Protein AF-A0AAV3FHV7-F1 (afdb_monomer_lite)

Organism: NCBI:txid883064

Structure (mmCIF, N/CA/C/O backbone):
data_AF-A0AAV3FHV7-F1
#
_entry.id   AF-A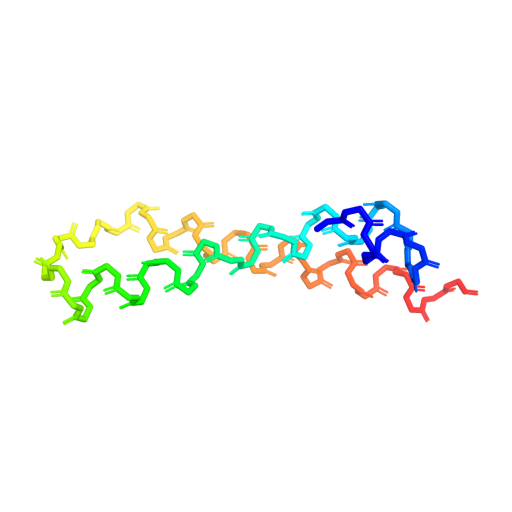0AAV3FHV7-F1
#
loop_
_atom_site.group_PDB
_atom_site.id
_atom_site.type_symbol
_atom_site.labe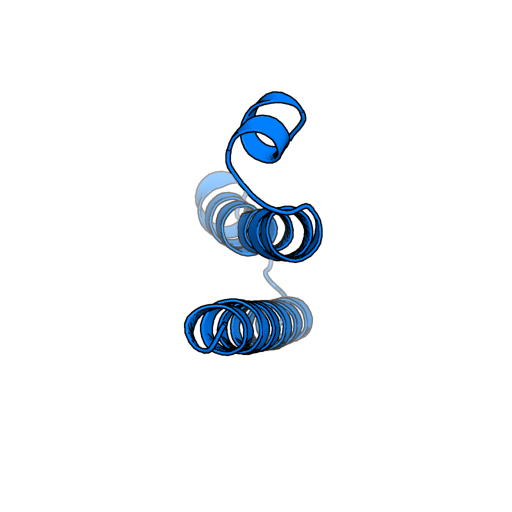l_atom_id
_atom_site.label_alt_id
_atom_site.label_comp_id
_atom_site.label_asym_id
_atom_site.label_entity_id
_atom_site.label_seq_id
_atom_site.pdbx_PDB_ins_code
_atom_site.Cartn_x
_atom_site.Cartn_y
_atom_site.Cartn_z
_atom_site.occupancy
_atom_site.B_iso_or_equiv
_atom_site.auth_seq_id
_atom_site.auth_comp_id
_atom_site.auth_asym_id
_atom_site.auth_atom_id
_atom_site.pdbx_PDB_model_num
ATOM 1 N N . MET A 1 1 ? 11.352 2.383 -2.220 1.00 72.12 1 MET A N 1
ATOM 2 C CA . MET A 1 1 ? 11.239 2.852 -3.620 1.00 72.12 1 MET A CA 1
ATOM 3 C C . MET A 1 1 ? 12.593 2.948 -4.322 1.00 72.12 1 MET A C 1
ATOM 5 O O . MET A 1 1 ? 12.770 2.225 -5.287 1.00 72.12 1 MET A O 1
ATOM 9 N N . ILE A 1 2 ? 13.550 3.760 -3.847 1.00 83.31 2 ILE A N 1
ATOM 10 C CA . ILE A 1 2 ? 14.825 4.014 -4.561 1.00 83.31 2 ILE A CA 1
ATOM 11 C C . ILE A 1 2 ? 15.582 2.724 -4.922 1.00 83.31 2 ILE A C 1
ATOM 13 O O . ILE A 1 2 ? 16.020 2.568 -6.055 1.00 83.31 2 ILE A O 1
ATOM 17 N N . LEU A 1 3 ? 15.677 1.764 -3.996 1.00 82.38 3 LEU A N 1
ATOM 18 C CA . LEU A 1 3 ? 16.339 0.485 -4.273 1.00 82.38 3 LEU A CA 1
ATOM 19 C C . LEU A 1 3 ? 15.562 -0.377 -5.284 1.00 82.38 3 LEU A C 1
ATOM 21 O O . LEU A 1 3 ? 16.171 -1.002 -6.139 1.00 82.38 3 LEU A O 1
ATOM 25 N N . ALA A 1 4 ? 14.228 -0.375 -5.222 1.00 78.69 4 ALA A N 1
ATOM 26 C CA . ALA A 1 4 ? 13.370 -1.173 -6.101 1.00 78.69 4 ALA A CA 1
ATOM 27 C C . ALA A 1 4 ? 13.375 -0.663 -7.554 1.00 78.69 4 ALA A C 1
ATOM 29 O O . ALA A 1 4 ? 13.301 -1.462 -8.480 1.00 78.69 4 ALA A O 1
ATOM 30 N N . LEU A 1 5 ? 13.557 0.649 -7.751 1.00 82.69 5 LEU A N 1
ATOM 31 C CA . LEU A 1 5 ? 13.753 1.256 -9.072 1.00 82.69 5 LEU A CA 1
ATOM 32 C C . LEU A 1 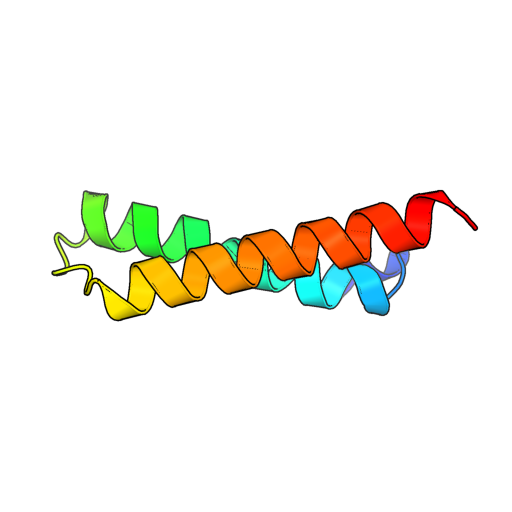5 ? 15.053 0.803 -9.756 1.00 82.69 5 LEU A C 1
ATOM 34 O O . LEU A 1 5 ? 15.152 0.886 -10.973 1.00 82.69 5 LEU A O 1
ATOM 38 N N . LYS A 1 6 ? 16.046 0.292 -9.009 1.00 80.81 6 LYS A N 1
ATOM 39 C CA . LYS A 1 6 ? 17.247 -0.306 -9.622 1.00 80.81 6 LYS A CA 1
ATOM 40 C C . LYS A 1 6 ? 16.973 -1.668 -10.272 1.00 80.81 6 LYS A C 1
ATOM 42 O O . LYS A 1 6 ? 17.804 -2.119 -11.050 1.00 80.81 6 LYS A O 1
ATOM 47 N N . PHE A 1 7 ? 15.862 -2.323 -9.932 1.00 78.81 7 PHE A N 1
ATOM 48 C CA . PHE A 1 7 ? 15.531 -3.684 -10.372 1.00 78.81 7 PHE A CA 1
ATOM 49 C C . PHE A 1 7 ? 14.291 -3.749 -11.272 1.00 78.81 7 PHE A C 1
ATOM 51 O O . PHE A 1 7 ? 13.925 -4.831 -11.721 1.00 78.81 7 PHE A O 1
ATOM 58 N N . GLY A 1 8 ? 13.632 -2.621 -11.533 1.00 77.00 8 GLY A N 1
ATOM 59 C CA . GLY A 1 8 ? 12.436 -2.585 -12.361 1.00 77.00 8 GLY A CA 1
ATOM 60 C C . GLY A 1 8 ? 12.068 -1.176 -12.794 1.00 77.00 8 GLY A C 1
ATOM 61 O O . GLY A 1 8 ? 12.448 -0.190 -12.162 1.00 77.00 8 GLY A O 1
ATOM 62 N N . ASP A 1 9 ? 11.302 -1.093 -13.876 1.00 79.88 9 ASP A N 1
ATOM 63 C CA . ASP A 1 9 ? 10.918 0.179 -14.471 1.00 79.88 9 ASP A CA 1
ATOM 64 C C . ASP A 1 9 ? 9.988 0.989 -13.576 1.00 79.88 9 ASP A C 1
ATOM 66 O O . ASP A 1 9 ? 9.061 0.470 -12.939 1.00 79.88 9 ASP A O 1
ATOM 70 N N . LEU A 1 10 ? 10.198 2.305 -13.600 1.00 81.12 10 LEU A N 1
ATOM 71 C CA . LEU A 1 10 ? 9.426 3.267 -12.822 1.00 81.12 10 LEU A CA 1
ATOM 72 C C . LEU A 1 10 ? 7.917 3.132 -13.095 1.00 81.12 10 LEU A C 1
ATOM 74 O O . LEU A 1 10 ? 7.121 3.206 -12.163 1.00 81.12 10 LEU A O 1
ATOM 78 N N . SER A 1 11 ? 7.544 2.805 -14.336 1.00 79.31 11 SER A N 1
ATOM 79 C CA . SER A 1 11 ? 6.164 2.576 -14.784 1.00 79.31 11 SER A CA 1
ATOM 80 C C . SER A 1 11 ? 5.445 1.405 -14.097 1.00 79.31 11 SER A C 1
ATOM 82 O O . SER A 1 11 ? 4.219 1.389 -14.079 1.00 79.31 11 SER A O 1
ATOM 84 N N . ILE A 1 12 ? 6.166 0.443 -13.509 1.00 80.44 12 ILE A N 1
ATOM 85 C CA . ILE A 1 12 ? 5.583 -0.691 -12.760 1.00 80.44 12 ILE A CA 1
ATOM 86 C C . ILE A 1 12 ? 5.719 -0.468 -11.260 1.00 80.44 12 ILE A C 1
ATOM 88 O O . ILE A 1 12 ? 4.804 -0.760 -10.493 1.00 80.44 12 ILE A O 1
ATOM 92 N N . ILE A 1 13 ? 6.874 0.046 -10.833 1.00 87.31 13 ILE A N 1
ATOM 93 C CA . ILE A 1 13 ? 7.184 0.228 -9.417 1.00 87.31 13 ILE A CA 1
ATOM 94 C C . ILE A 1 13 ? 6.232 1.253 -8.791 1.00 87.31 13 ILE A C 1
ATOM 96 O O . ILE A 1 13 ? 5.811 1.059 -7.652 1.00 87.31 13 ILE A O 1
ATOM 100 N N . HIS A 1 14 ? 5.852 2.309 -9.523 1.00 82.88 14 HIS A N 1
ATOM 101 C CA . HIS A 1 14 ? 4.908 3.317 -9.028 1.00 82.88 14 HIS A CA 1
ATOM 102 C C . HIS A 1 14 ? 3.522 2.717 -8.724 1.00 82.88 14 HIS A C 1
ATOM 104 O O . HIS A 1 14 ? 3.087 2.806 -7.574 1.00 82.88 14 HIS A O 1
ATOM 110 N N . PRO A 1 15 ? 2.848 2.046 -9.683 1.00 83.31 15 PRO A N 1
ATOM 111 C CA . PRO A 1 15 ? 1.571 1.379 -9.417 1.00 83.31 15 PRO A CA 1
ATOM 112 C C . PRO A 1 15 ? 1.675 0.270 -8.371 1.00 83.31 15 PRO A C 1
ATOM 114 O O . PRO A 1 15 ? 0.797 0.136 -7.520 1.00 83.31 15 PRO A O 1
ATOM 117 N N . LEU A 1 16 ? 2.769 -0.499 -8.376 1.00 83.88 16 LEU A N 1
ATOM 118 C CA . LEU A 1 16 ? 2.984 -1.554 -7.389 1.00 83.88 16 LEU A CA 1
ATOM 119 C C . LEU A 1 16 ? 3.029 -0.983 -5.966 1.00 83.88 16 LEU A C 1
ATOM 121 O O . LEU A 1 16 ? 2.509 -1.602 -5.038 1.00 83.88 16 LEU A O 1
ATOM 125 N N . MET A 1 17 ? 3.570 0.224 -5.796 1.00 85.06 17 MET A N 1
ATOM 126 C CA . MET A 1 17 ? 3.574 0.917 -4.512 1.00 85.06 17 MET A CA 1
ATOM 127 C C . MET A 1 17 ? 2.164 1.271 -4.031 1.00 85.06 17 MET A C 1
ATOM 129 O O . MET A 1 17 ? 1.905 1.187 -2.832 1.00 85.06 17 MET A O 1
ATOM 133 N N . CYS A 1 18 ? 1.233 1.600 -4.932 1.00 85.44 18 CYS A N 1
ATOM 134 C CA . CYS A 1 18 ? -0.164 1.868 -4.575 1.00 85.44 18 CYS A CA 1
ATOM 135 C C . CYS A 1 18 ? -0.851 0.643 -3.950 1.00 85.44 18 CYS A C 1
ATOM 137 O O . CYS A 1 18 ? -1.734 0.804 -3.115 1.00 85.44 18 CYS A O 1
ATOM 139 N N . THR A 1 19 ? -0.395 -0.576 -4.251 1.00 85.62 19 THR A N 1
ATOM 140 C CA . THR A 1 19 ? -0.869 -1.823 -3.615 1.00 85.62 19 THR A CA 1
ATOM 141 C C . THR A 1 19 ? -0.662 -1.829 -2.094 1.00 85.62 19 THR A C 1
ATOM 143 O O . THR A 1 19 ? -1.389 -2.510 -1.372 1.00 85.62 19 THR A O 1
ATOM 146 N N . SER A 1 20 ? 0.282 -1.037 -1.568 1.00 87.56 20 SER A N 1
ATOM 147 C CA . SER A 1 20 ? 0.482 -0.889 -0.118 1.00 87.56 20 SER A CA 1
ATOM 148 C C . SER A 1 20 ? -0.742 -0.314 0.608 1.00 87.56 20 SER A C 1
ATOM 150 O O . SER A 1 20 ? -0.951 -0.644 1.774 1.00 87.56 20 SER A O 1
ATOM 152 N N . TYR A 1 21 ? -1.609 0.444 -0.081 1.00 87.31 21 TYR A N 1
ATOM 153 C CA . TYR A 1 21 ? -2.884 0.912 0.479 1.00 87.31 21 TYR A CA 1
ATOM 154 C C . TYR A 1 21 ? -3.809 -0.236 0.883 1.00 87.31 21 TYR A C 1
ATOM 156 O O . TYR A 1 21 ? -4.549 -0.107 1.853 1.00 87.31 21 TYR A O 1
ATOM 164 N N . ILE A 1 22 ? -3.748 -1.372 0.185 1.00 88.44 22 ILE A N 1
ATOM 165 C CA . ILE A 1 22 ? -4.541 -2.561 0.517 1.00 88.44 22 ILE A CA 1
ATOM 166 C C . ILE A 1 22 ? -4.107 -3.098 1.881 1.00 88.44 22 ILE A C 1
ATOM 168 O O . ILE A 1 22 ? -4.936 -3.346 2.753 1.00 88.44 22 ILE A O 1
ATOM 172 N N . PHE A 1 23 ? -2.794 -3.213 2.090 1.00 88.94 23 PHE A N 1
ATOM 173 C CA . PHE A 1 23 ? -2.234 -3.631 3.371 1.00 88.94 23 PHE A CA 1
ATOM 174 C C . PHE A 1 23 ? -2.533 -2.617 4.472 1.00 88.94 23 PHE A C 1
ATOM 176 O O . PHE A 1 23 ? -2.898 -3.027 5.571 1.00 88.94 23 PHE A O 1
ATOM 183 N N . ALA A 1 24 ? -2.427 -1.317 4.192 1.00 89.50 24 ALA A N 1
ATOM 184 C CA . ALA A 1 24 ? -2.776 -0.274 5.151 1.00 89.50 24 ALA A CA 1
ATOM 185 C C . ALA A 1 24 ? -4.245 -0.374 5.583 1.00 89.50 24 ALA A C 1
ATOM 187 O O . ALA A 1 24 ? -4.534 -0.287 6.770 1.00 89.50 24 ALA A O 1
ATOM 188 N N . LEU A 1 25 ? -5.158 -0.641 4.647 1.00 88.25 25 LEU A N 1
ATOM 189 C CA . LEU A 1 25 ? -6.582 -0.780 4.933 1.00 88.25 25 LEU A CA 1
ATOM 190 C C . LEU A 1 25 ? -6.891 -2.034 5.770 1.00 88.25 25 LEU A C 1
ATOM 192 O O . LEU A 1 25 ? -7.644 -1.959 6.738 1.00 88.25 25 LEU A O 1
ATOM 196 N 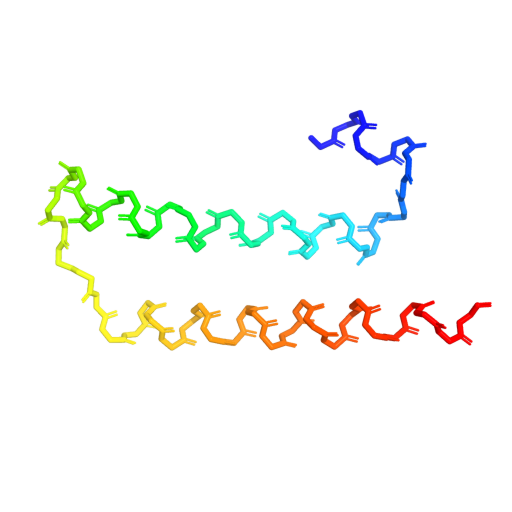N . ILE A 1 26 ? -6.262 -3.171 5.447 1.00 88.00 26 ILE A N 1
ATOM 197 C CA . ILE A 1 26 ? -6.382 -4.411 6.233 1.00 88.00 26 ILE A CA 1
ATOM 198 C C . ILE A 1 26 ? -5.853 -4.197 7.656 1.00 88.00 26 ILE A C 1
ATOM 200 O O . ILE A 1 26 ? -6.513 -4.567 8.626 1.00 88.00 26 ILE A O 1
ATOM 204 N N . ASN A 1 27 ? -4.679 -3.575 7.792 1.00 88.94 27 ASN A N 1
ATOM 205 C CA . ASN A 1 27 ? -4.084 -3.303 9.098 1.00 88.94 27 ASN A CA 1
ATOM 206 C C . ASN A 1 27 ? -4.893 -2.263 9.886 1.00 88.94 27 ASN A C 1
ATOM 208 O O . ASN A 1 27 ? -5.109 -2.457 11.076 1.00 88.94 27 ASN A O 1
ATOM 212 N N . GLY A 1 28 ? -5.401 -1.210 9.244 1.00 89.06 28 GLY A N 1
ATOM 213 C CA . GLY A 1 28 ? -6.258 -0.205 9.881 1.00 89.06 28 GLY A CA 1
ATOM 214 C C . GLY A 1 28 ? -7.568 -0.802 10.406 1.00 89.06 28 GLY A C 1
ATOM 215 O O . GLY A 1 28 ? -7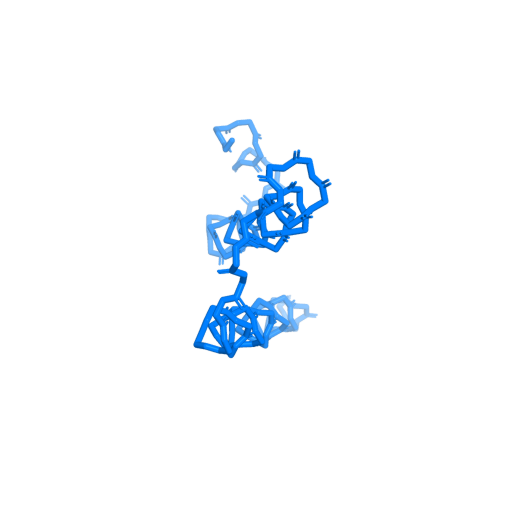.961 -0.548 11.544 1.00 89.06 28 GLY A O 1
ATOM 216 N N . GLY A 1 29 ? -8.198 -1.691 9.633 1.00 86.56 29 GLY A N 1
ATOM 217 C CA . GLY A 1 29 ? -9.394 -2.409 10.079 1.00 86.56 29 GLY A CA 1
ATOM 218 C C . GLY A 1 29 ? -9.119 -3.394 11.221 1.00 86.56 29 GLY A C 1
ATOM 219 O O . GLY A 1 29 ? -9.903 -3.473 12.165 1.00 86.56 29 GLY A O 1
ATOM 220 N N . LEU A 1 30 ? -8.001 -4.130 11.167 1.00 87.25 30 LEU A N 1
ATOM 221 C CA . LEU A 1 30 ? -7.689 -5.184 12.141 1.00 87.25 30 LEU A CA 1
ATOM 222 C C . LEU A 1 30 ? -7.086 -4.647 13.451 1.00 87.25 30 LEU A C 1
ATOM 224 O O . LEU A 1 30 ? -7.500 -5.070 14.529 1.00 87.25 30 LEU A O 1
ATOM 228 N N . PHE A 1 31 ? -6.112 -3.735 13.367 1.00 89.25 31 PHE A N 1
ATOM 229 C CA . PHE A 1 31 ? -5.381 -3.205 14.525 1.00 89.25 31 PHE A CA 1
ATOM 230 C C . PHE A 1 31 ? -6.011 -1.937 15.100 1.00 89.25 31 PHE A C 1
ATOM 232 O O . PHE A 1 31 ? -6.111 -1.818 16.320 1.00 89.25 31 PHE A O 1
ATOM 239 N N . LEU A 1 32 ? -6.430 -0.993 14.249 1.00 86.44 32 LEU A N 1
ATOM 240 C CA . LEU A 1 32 ? -6.968 0.301 14.693 1.00 86.44 32 LEU A CA 1
ATOM 241 C C . LEU A 1 32 ? -8.496 0.284 14.853 1.00 86.44 32 LEU A C 1
ATOM 243 O O . LEU A 1 32 ? -9.047 1.209 15.448 1.00 86.44 32 LEU A O 1
ATOM 247 N N . LYS A 1 33 ? -9.177 -0.780 14.387 1.00 83.81 33 LYS A N 1
ATOM 248 C CA . LYS A 1 33 ? -10.649 -0.903 14.370 1.00 83.81 33 LYS A CA 1
ATOM 249 C C . LYS A 1 33 ? -11.329 0.293 13.694 1.00 83.81 33 LYS A C 1
ATOM 251 O O . LYS A 1 33 ? -12.421 0.704 14.086 1.00 83.81 33 LYS A O 1
ATOM 256 N N . GLU A 1 34 ? -10.682 0.860 12.681 1.00 84.50 34 GLU A N 1
ATOM 257 C CA . GLU A 1 34 ? -11.262 1.956 11.914 1.00 84.50 34 GLU A CA 1
ATOM 258 C C . GLU A 1 34 ? -12.470 1.485 11.100 1.00 84.50 34 GLU A C 1
ATOM 260 O O . GLU A 1 34 ? -12.495 0.383 10.545 1.00 84.50 34 GLU A O 1
ATOM 265 N N . HIS A 1 35 ? -13.482 2.348 11.013 1.00 83.75 35 HIS A N 1
ATOM 266 C CA . HIS A 1 35 ? -14.640 2.113 10.163 1.00 83.75 35 HIS A CA 1
ATOM 267 C C . HIS A 1 35 ? -14.241 2.274 8.697 1.00 83.75 35 HIS A C 1
ATOM 269 O O . HIS A 1 35 ? -14.180 3.379 8.159 1.00 83.75 35 HIS A O 1
ATOM 275 N N . ILE A 1 36 ? -13.991 1.140 8.051 1.00 84.44 36 ILE A N 1
ATOM 276 C CA . ILE A 1 36 ? -13.705 1.060 6.623 1.00 84.44 36 ILE A CA 1
ATOM 277 C C . ILE A 1 36 ? -14.971 1.454 5.854 1.00 84.44 36 ILE A C 1
ATOM 279 O O . ILE A 1 36 ? -16.000 0.779 5.933 1.00 84.44 36 ILE A O 1
ATOM 283 N N . SER A 1 37 ? -14.905 2.546 5.096 1.00 88.94 37 SER A N 1
ATOM 284 C CA . SER A 1 37 ? -16.020 2.986 4.255 1.00 88.94 37 SER A CA 1
ATOM 285 C C . SER A 1 37 ? -16.103 2.157 2.971 1.00 88.94 37 SER A C 1
ATOM 287 O O . SER A 1 37 ? -15.082 1.810 2.373 1.00 88.94 37 SER A O 1
ATOM 289 N N . LEU A 1 38 ? -17.323 1.915 2.478 1.00 88.50 38 LEU A N 1
ATOM 290 C CA . LEU A 1 38 ? -17.563 1.269 1.178 1.00 88.50 38 LEU A CA 1
ATOM 291 C C . LEU A 1 38 ? -16.835 1.980 0.024 1.00 88.50 38 LEU A C 1
ATOM 293 O O . LEU A 1 38 ? -16.393 1.336 -0.924 1.00 88.50 38 LEU A O 1
ATOM 297 N N . VAL A 1 39 ? -16.651 3.300 0.124 1.00 90.62 39 VAL A N 1
ATOM 298 C CA . VAL A 1 39 ? -15.915 4.091 -0.875 1.00 90.62 39 VAL A CA 1
ATOM 299 C C . VAL A 1 39 ? -14.431 3.710 -0.909 1.00 90.62 39 VAL A C 1
ATOM 301 O O . VAL A 1 39 ? -13.848 3.608 -1.986 1.00 90.62 39 VAL A O 1
ATOM 304 N N . GLN A 1 40 ? -13.819 3.444 0.250 1.00 87.38 40 GLN A N 1
ATOM 305 C CA . GLN A 1 40 ? -12.418 3.014 0.328 1.00 87.38 40 GLN A CA 1
ATOM 306 C C . GLN A 1 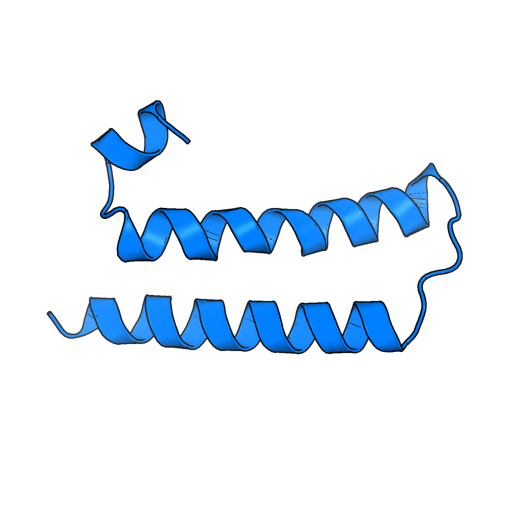40 ? -12.236 1.618 -0.272 1.00 87.38 40 GLN A C 1
ATOM 308 O O . GLN A 1 40 ? -11.257 1.368 -0.976 1.00 87.38 40 GLN A O 1
ATOM 313 N N . LEU A 1 41 ? -13.209 0.729 -0.049 1.00 87.81 41 LEU A N 1
ATOM 314 C CA . LEU A 1 41 ? -13.210 -0.608 -0.633 1.00 87.81 41 LEU A CA 1
ATOM 315 C C . LEU A 1 41 ? -13.287 -0.551 -2.168 1.00 87.81 41 LEU A C 1
ATOM 317 O O . LEU A 1 41 ? -12.504 -1.214 -2.847 1.00 87.81 41 LEU A O 1
ATOM 321 N N . LEU A 1 42 ? -14.171 0.290 -2.718 1.00 92.44 42 LEU A N 1
ATOM 322 C CA . LEU A 1 42 ? -14.265 0.522 -4.164 1.00 92.44 42 LEU A CA 1
ATOM 323 C C . LEU A 1 42 ? -12.965 1.101 -4.736 1.00 92.44 42 LEU A C 1
ATOM 325 O O . LEU A 1 42 ? -12.485 0.626 -5.764 1.00 92.44 42 LEU A O 1
ATOM 329 N N . GLY A 1 43 ? -12.359 2.074 -4.049 1.00 89.62 43 GLY A N 1
ATOM 330 C CA . GLY A 1 43 ? -11.067 2.636 -4.445 1.00 89.62 43 GLY A CA 1
ATOM 331 C C . GLY A 1 43 ? -9.968 1.574 -4.530 1.00 89.62 43 GLY A C 1
ATOM 332 O O . GLY A 1 43 ? -9.217 1.536 -5.503 1.00 89.62 43 GLY A O 1
ATOM 333 N N . ILE A 1 44 ? -9.918 0.651 -3.567 1.00 89.50 44 ILE A N 1
ATOM 334 C CA . ILE A 1 44 ? -8.972 -0.471 -3.582 1.00 89.50 44 ILE A CA 1
ATOM 335 C C . ILE A 1 44 ? -9.199 -1.401 -4.772 1.00 89.50 44 ILE A C 1
ATOM 337 O O . ILE A 1 44 ? -8.230 -1.773 -5.431 1.00 89.50 44 ILE A O 1
ATOM 341 N N . ILE A 1 45 ? -10.448 -1.746 -5.092 1.00 91.44 45 ILE A N 1
ATOM 342 C CA . ILE A 1 45 ? -10.760 -2.595 -6.254 1.00 91.44 45 ILE A CA 1
ATOM 343 C C . ILE A 1 45 ? -10.270 -1.936 -7.552 1.00 91.44 45 ILE A C 1
ATOM 345 O O . ILE A 1 45 ? -9.680 -2.604 -8.406 1.00 91.44 45 ILE A O 1
ATOM 349 N N . VAL A 1 46 ? -10.458 -0.621 -7.685 1.00 91.44 46 VAL A N 1
ATOM 350 C CA . VAL A 1 46 ? -9.965 0.151 -8.835 1.00 91.44 46 VAL A CA 1
ATOM 351 C C . VAL A 1 46 ? -8.435 0.121 -8.904 1.00 91.44 46 VAL A C 1
ATOM 353 O O . VAL A 1 46 ? -7.887 -0.159 -9.971 1.00 91.44 46 VAL A O 1
ATOM 356 N N . ILE A 1 47 ? -7.740 0.334 -7.779 1.00 89.12 47 ILE A N 1
ATOM 357 C CA . ILE A 1 47 ? -6.270 0.265 -7.713 1.00 89.12 47 ILE A CA 1
ATOM 358 C C . ILE A 1 47 ? -5.774 -1.128 -8.117 1.00 89.12 47 ILE A C 1
ATOM 360 O O . ILE A 1 47 ? -4.894 -1.228 -8.969 1.00 89.12 47 ILE A O 1
ATOM 364 N N . ILE A 1 48 ? -6.358 -2.200 -7.567 1.00 88.56 48 ILE A N 1
ATOM 365 C CA . ILE A 1 48 ? -5.992 -3.588 -7.901 1.00 88.56 48 ILE A CA 1
ATOM 366 C C . ILE A 1 48 ? -6.140 -3.829 -9.403 1.00 88.56 48 ILE A C 1
ATOM 368 O O . ILE A 1 48 ? -5.229 -4.353 -10.044 1.00 88.56 48 ILE A O 1
ATOM 372 N N . THR A 1 49 ? -7.269 -3.414 -9.975 1.00 90.38 49 THR A N 1
ATOM 373 C CA . THR A 1 49 ? -7.559 -3.612 -11.399 1.00 90.38 49 THR A CA 1
ATOM 374 C C . THR A 1 49 ? -6.558 -2.855 -12.276 1.00 90.38 49 THR A C 1
ATOM 376 O O . THR A 1 49 ? -6.019 -3.421 -13.227 1.00 90.38 49 THR A O 1
ATOM 379 N N . GLY A 1 50 ? -6.236 -1.608 -11.916 1.00 87.81 50 GLY A N 1
ATOM 380 C CA . GLY A 1 50 ? -5.216 -0.808 -12.596 1.00 87.81 50 GLY A CA 1
ATOM 381 C C . GLY A 1 50 ? -3.825 -1.446 -12.541 1.00 87.81 50 GLY A C 1
ATOM 382 O O . GLY A 1 50 ? -3.148 -1.536 -13.564 1.00 87.81 50 GLY A O 1
ATOM 383 N N . VAL A 1 51 ? -3.416 -1.961 -11.377 1.00 86.31 51 VAL A N 1
ATOM 384 C CA . VAL A 1 51 ? -2.128 -2.656 -11.220 1.00 86.31 51 VAL A CA 1
ATOM 385 C C . VAL A 1 51 ? -2.078 -3.926 -12.071 1.00 86.31 51 VAL A C 1
ATOM 387 O O . VAL A 1 51 ? -1.072 -4.160 -12.737 1.00 86.31 51 VAL A O 1
ATOM 390 N N . ILE A 1 52 ? -3.159 -4.714 -12.118 1.00 86.06 52 ILE A N 1
ATOM 391 C CA . ILE A 1 52 ? -3.239 -5.916 -12.966 1.00 86.06 52 ILE A CA 1
ATOM 392 C C . ILE A 1 52 ? -3.085 -5.550 -14.446 1.00 86.06 52 ILE A C 1
ATOM 394 O O . ILE A 1 52 ? -2.354 -6.228 -15.168 1.00 86.06 52 ILE A O 1
ATOM 398 N N . PHE A 1 53 ? -3.739 -4.481 -14.904 1.00 87.56 53 PHE A N 1
ATOM 399 C CA . PHE A 1 53 ? -3.632 -4.027 -16.293 1.00 87.56 53 PHE A CA 1
ATOM 400 C C . PHE A 1 53 ? -2.202 -3.619 -16.650 1.00 87.56 53 PHE A C 1
ATOM 402 O O . PHE A 1 53 ? -1.687 -4.050 -17.681 1.00 87.56 53 PHE A O 1
ATOM 409 N N . ILE A 1 54 ? -1.534 -2.863 -15.778 1.00 85.00 54 ILE A N 1
ATOM 410 C CA . ILE A 1 54 ? -0.148 -2.430 -15.999 1.00 85.00 54 ILE A CA 1
ATOM 411 C C . ILE A 1 54 ? 0.815 -3.625 -15.963 1.00 85.00 54 ILE A C 1
ATOM 413 O O . ILE A 1 54 ? 1.679 -3.750 -16.832 1.00 85.00 54 ILE A O 1
ATOM 417 N N . ALA A 1 55 ? 0.643 -4.539 -15.004 1.00 80.25 55 ALA A N 1
ATOM 418 C CA . ALA A 1 55 ? 1.475 -5.734 -14.881 1.00 80.25 55 ALA A CA 1
ATOM 419 C C . ALA A 1 55 ? 1.341 -6.661 -16.101 1.00 80.25 55 ALA A C 1
ATOM 421 O O . ALA A 1 55 ? 2.340 -7.194 -16.584 1.00 80.25 55 ALA A O 1
ATOM 422 N N . ARG A 1 56 ? 0.124 -6.826 -16.636 1.00 78.69 56 ARG A N 1
ATOM 423 C CA . ARG A 1 56 ? -0.109 -7.607 -17.860 1.00 78.69 56 ARG A CA 1
ATOM 424 C C . ARG A 1 56 ? 0.419 -6.913 -19.110 1.00 78.69 56 ARG A C 1
ATOM 426 O O . ARG A 1 56 ? 0.949 -7.603 -19.973 1.00 78.69 56 ARG A O 1
ATOM 433 N N . GLY A 1 57 ? 0.294 -5.588 -19.199 1.00 72.12 57 GLY A N 1
ATOM 434 C CA . GLY A 1 57 ? 0.777 -4.812 -20.343 1.00 72.12 57 GLY A CA 1
ATOM 435 C C . GLY A 1 57 ? 2.279 -4.968 -20.572 1.00 72.12 57 GLY A C 1
ATOM 436 O O . GLY A 1 57 ? 2.706 -5.107 -21.710 1.00 72.12 57 GLY A O 1
ATOM 437 N N . LYS A 1 58 ? 3.070 -5.049 -19.496 1.00 62.62 58 LYS A N 1
ATOM 438 C CA . LYS A 1 58 ? 4.522 -5.224 -19.610 1.00 62.62 58 LYS A CA 1
ATOM 439 C C . LYS A 1 58 ? 4.961 -6.640 -20.000 1.00 62.62 58 LYS A C 1
ATOM 441 O O . LYS A 1 58 ? 6.017 -6.802 -20.585 1.00 62.62 58 LYS A O 1
ATOM 446 N N . SER A 1 59 ? 4.173 -7.673 -19.698 1.00 54.94 59 SER A N 1
ATOM 447 C CA . SER A 1 59 ? 4.540 -9.062 -20.023 1.00 54.94 59 SER A CA 1
ATOM 448 C C . SER A 1 59 ? 4.535 -9.372 -21.532 1.00 54.94 59 SER A C 1
ATOM 450 O O . SER A 1 59 ? 4.846 -10.503 -21.902 1.00 54.94 59 SER A O 1
ATOM 452 N N . TYR A 1 60 ? 4.120 -8.422 -22.375 1.00 51.03 60 TYR A N 1
ATOM 453 C CA . TYR A 1 60 ? 4.035 -8.563 -23.831 1.00 51.03 60 TYR A CA 1
ATOM 454 C C . TYR A 1 60 ? 5.143 -7.794 -24.589 1.00 51.03 60 TYR A C 1
ATOM 456 O O . TYR A 1 60 ? 5.176 -7.846 -25.816 1.00 51.03 60 TYR A O 1
ATOM 464 N N . GLU A 1 61 ? 6.040 -7.101 -23.878 1.00 46.28 61 GLU A N 1
ATOM 465 C CA . GLU A 1 61 ? 7.316 -6.578 -24.410 1.00 46.28 61 GLU A CA 1
ATOM 466 C C . GLU A 1 61 ? 8.469 -7.524 -24.057 1.00 46.28 61 GLU A C 1
ATOM 468 O O . GLU A 1 61 ? 9.316 -7.763 -24.946 1.00 46.28 61 GLU A O 1
#

pLDDT: mean 83.22, std 9.07, range [46.28, 92.44]

Foldseek 3Di:
DVVVCVVDPPLLVVLVVVLVLVVVLVCCCPPVVDDDDPVSVVVNVVSVVVNVVSVVVVVVD

Radius of gyration: 13.84 Å; chains: 1; bounding box: 35×13×39 Å

InterPro domains:
  IPR000620 EamA domain [PF00892] (2-55)
  IPR037185 Multidrug transporter EmrE superfamily [SSF103481] (2-58)

Sequence (61 aa):
MILALKFGDLSIIHPLMCTSYIFALINGGLFLKEHISLVQLLGIIVIITGVIFIARGKSYE

Secondary structure (DSSP, 8-state):
-HHHHTTS-HHHHHHHHHTHHHHHHHHIIIII-----HHHHHHHHHHHHHHHHHHHHHTT-